Protein AF-A0A2W7AQV6-F1 (afdb_monomer_lite)

Foldseek 3Di:
DPPPQAEPALEEQALPEPALAERALHEDHNYACANYHQHNYHHHNYHCHNYNNDDPCPCVVVVVVVVVVVVVVVVVVVVVVVVVCCVPPNVVPPPPVVVPDD

Structure (mmCIF, N/CA/C/O backbone):
data_AF-A0A2W7AQV6-F1
#
_entry.id   AF-A0A2W7AQV6-F1
#
loop_
_atom_site.group_PDB
_atom_site.id
_atom_site.type_symbol
_atom_site.label_atom_id
_atom_site.label_alt_id
_atom_site.label_comp_id
_atom_site.label_asym_id
_atom_site.label_entity_id
_atom_site.label_seq_id
_atom_site.pdbx_PDB_ins_code
_atom_site.Cartn_x
_atom_site.Cartn_y
_atom_site.Cartn_z
_atom_site.occupancy
_atom_site.B_iso_or_equiv
_atom_site.auth_seq_id
_atom_site.auth_comp_id
_atom_site.auth_asym_id
_atom_site.auth_atom_id
_atom_site.pdbx_PDB_model_num
ATOM 1 N N . MET A 1 1 ? -22.236 -1.520 25.333 1.00 37.44 1 MET A N 1
ATOM 2 C CA . MET A 1 1 ? -22.314 -0.709 24.101 1.00 37.44 1 MET A CA 1
ATOM 3 C C . MET A 1 1 ? -21.313 -1.292 23.120 1.00 37.44 1 MET A C 1
ATOM 5 O O . MET A 1 1 ? -20.120 -1.104 23.310 1.00 37.44 1 MET A O 1
ATOM 9 N N . THR A 1 2 ? -21.754 -2.097 22.156 1.00 44.25 2 THR A N 1
ATOM 10 C CA . THR A 1 2 ? -20.876 -2.565 21.077 1.00 44.25 2 THR A CA 1
ATOM 11 C C . THR A 1 2 ? -20.610 -1.370 20.174 1.00 44.25 2 THR A C 1
ATOM 13 O O . THR A 1 2 ? -21.468 -1.006 19.376 1.00 44.25 2 THR A O 1
ATOM 16 N N . SER A 1 3 ? -19.469 -0.701 20.367 1.00 53.91 3 SER A N 1
ATOM 17 C CA . SER A 1 3 ? -18.957 0.247 19.379 1.00 53.91 3 SER A CA 1
ATOM 18 C C . SER A 1 3 ? -18.822 -0.531 18.077 1.00 53.91 3 SER A C 1
ATOM 20 O O . SER A 1 3 ? -18.023 -1.464 17.996 1.00 53.91 3 SER A O 1
ATOM 22 N N . THR A 1 4 ? -19.703 -0.264 17.118 1.00 69.12 4 THR A N 1
ATOM 23 C CA . THR A 1 4 ? -19.737 -0.995 15.857 1.00 69.12 4 THR A CA 1
ATOM 24 C C . THR A 1 4 ? -18.427 -0.719 15.132 1.00 69.12 4 THR A C 1
ATOM 26 O O . THR A 1 4 ? -18.205 0.386 14.636 1.00 69.12 4 THR A O 1
ATOM 29 N N . ALA A 1 5 ? -17.534 -1.707 15.121 1.00 77.50 5 ALA A N 1
ATOM 30 C CA . ALA A 1 5 ? -16.295 -1.665 14.364 1.00 77.50 5 ALA A CA 1
ATOM 31 C C . ALA A 1 5 ? -16.581 -1.258 12.908 1.00 77.50 5 ALA A C 1
ATOM 33 O O . ALA A 1 5 ? -17.490 -1.796 12.269 1.00 77.50 5 ALA A O 1
ATOM 34 N N . LYS A 1 6 ? -15.830 -0.284 12.382 1.00 89.31 6 LYS A N 1
ATOM 35 C CA . LYS A 1 6 ? -16.010 0.194 11.003 1.00 89.31 6 LYS A CA 1
ATOM 36 C C . LYS A 1 6 ? -15.561 -0.886 10.022 1.00 89.31 6 LYS A C 1
ATOM 38 O O . LYS A 1 6 ? -14.402 -1.283 10.047 1.00 89.31 6 LYS A O 1
ATOM 43 N N . ASN A 1 7 ? -16.454 -1.318 9.139 1.00 92.88 7 ASN A N 1
ATOM 44 C CA . ASN A 1 7 ? -16.137 -2.296 8.105 1.00 92.88 7 ASN A CA 1
ATOM 45 C C . ASN A 1 7 ? -15.768 -1.594 6.789 1.00 92.88 7 ASN A C 1
ATOM 47 O O . ASN A 1 7 ? -16.591 -0.902 6.186 1.00 92.88 7 ASN A O 1
ATOM 51 N N . PHE A 1 8 ? -14.529 -1.790 6.353 1.00 92.56 8 PHE A N 1
ATOM 52 C CA . PHE A 1 8 ? -13.994 -1.340 5.076 1.00 92.56 8 PHE A CA 1
ATOM 53 C C . PHE A 1 8 ? -13.565 -2.493 4.164 1.00 92.56 8 PHE A C 1
ATOM 55 O O . PHE A 1 8 ? -12.973 -2.226 3.121 1.00 92.56 8 PHE A O 1
ATOM 62 N N . ALA A 1 9 ? -13.856 -3.745 4.519 1.00 93.62 9 ALA A N 1
ATOM 63 C CA . ALA A 1 9 ? -13.329 -4.914 3.833 1.00 93.62 9 ALA A CA 1
ATOM 64 C C . ALA A 1 9 ? -13.634 -4.905 2.322 1.00 93.62 9 ALA A C 1
ATOM 66 O O . ALA A 1 9 ? -14.728 -4.529 1.891 1.00 93.62 9 ALA A O 1
ATOM 67 N N . GLY A 1 10 ? -12.649 -5.286 1.506 1.00 92.38 10 GLY A N 1
ATOM 68 C CA . GLY A 1 10 ? -12.760 -5.359 0.044 1.00 92.38 10 GLY A CA 1
ATOM 69 C C . GLY A 1 10 ? -12.806 -4.012 -0.693 1.00 92.38 10 GLY A C 1
ATOM 70 O O . GLY A 1 10 ? -12.939 -3.985 -1.917 1.00 92.38 10 GLY A O 1
ATOM 71 N N . GLN A 1 11 ? -12.729 -2.876 0.008 1.00 93.69 11 GLN A N 1
ATOM 72 C CA . GLN A 1 11 ? -12.821 -1.554 -0.617 1.00 93.69 11 GLN A CA 1
ATOM 73 C C . GLN A 1 11 ? -11.493 -1.078 -1.220 1.00 93.69 11 GLN A C 1
ATOM 75 O O . GLN A 1 11 ? -10.405 -1.299 -0.685 1.00 93.69 11 GLN A O 1
ATOM 80 N N . ASN A 1 12 ? -11.595 -0.312 -2.310 1.00 93.38 12 ASN A N 1
ATOM 81 C CA . ASN A 1 12 ? -10.484 0.475 -2.834 1.00 93.38 12 ASN A CA 1
ATOM 82 C C . ASN A 1 12 ? -10.410 1.818 -2.092 1.00 93.38 12 ASN A C 1
ATOM 84 O O . ASN A 1 12 ? -11.238 2.704 -2.299 1.00 93.38 12 ASN A O 1
ATOM 88 N N . LEU A 1 13 ? -9.417 1.958 -1.220 1.00 93.50 13 LEU A N 1
ATOM 89 C CA . LEU A 1 13 ? -9.196 3.121 -0.359 1.00 93.50 13 LEU A CA 1
ATOM 90 C C . LEU A 1 13 ? -7.899 3.856 -0.723 1.00 93.50 13 LEU A C 1
ATOM 92 O O . LEU A 1 13 ? -7.321 4.569 0.104 1.00 93.50 13 LEU A O 1
ATOM 96 N N . ARG A 1 14 ? -7.433 3.692 -1.964 1.00 92.06 14 ARG A N 1
ATOM 97 C CA . ARG A 1 14 ? -6.229 4.350 -2.471 1.00 92.06 14 ARG A CA 1
ATOM 98 C C . ARG A 1 14 ? -6.288 5.856 -2.253 1.00 92.06 14 ARG A C 1
ATOM 100 O O . ARG A 1 14 ? -7.286 6.499 -2.566 1.00 92.06 14 ARG A O 1
ATOM 107 N N . GLY A 1 15 ? -5.207 6.425 -1.728 1.00 91.06 15 GLY A N 1
ATOM 108 C CA . GLY A 1 15 ? -5.103 7.870 -1.496 1.00 91.06 15 GLY A CA 1
ATOM 109 C C . GLY A 1 15 ? -6.025 8.427 -0.403 1.00 91.06 15 GLY A C 1
ATOM 110 O O . GLY A 1 15 ? -6.025 9.635 -0.171 1.00 91.06 15 GLY A O 1
ATOM 111 N N . ARG A 1 16 ? -6.839 7.596 0.264 1.00 94.25 16 ARG A N 1
ATOM 112 C CA . ARG A 1 16 ? -7.847 8.081 1.211 1.00 94.25 16 ARG A CA 1
ATOM 113 C C . ARG A 1 16 ? -7.197 8.584 2.494 1.00 94.25 16 ARG A C 1
ATOM 115 O O . ARG A 1 16 ? -6.301 7.949 3.043 1.00 94.25 16 ARG A O 1
ATOM 122 N N . SER A 1 17 ? -7.680 9.715 3.002 1.00 94.81 17 SER A N 1
ATOM 123 C CA . SER A 1 17 ? -7.231 10.251 4.286 1.00 94.81 17 SER A CA 1
ATOM 124 C C . SER A 1 17 ? -8.081 9.725 5.439 1.00 94.81 17 SER A C 1
ATOM 126 O O . SER A 1 17 ? -9.291 9.942 5.492 1.00 94.81 17 SER A O 1
ATOM 128 N N . PHE A 1 18 ? -7.411 9.080 6.384 1.00 94.12 18 PHE A N 1
ATOM 129 C CA . PHE A 1 18 ? -7.907 8.658 7.690 1.00 94.12 18 PHE A CA 1
ATOM 130 C C . PHE A 1 18 ? -7.239 9.437 8.831 1.00 94.12 18 PHE A C 1
ATOM 132 O O . PHE A 1 18 ? -7.255 9.005 9.982 1.00 94.12 18 PHE A O 1
ATOM 139 N N . LYS A 1 19 ? -6.641 10.593 8.517 1.00 96.31 19 LYS A N 1
ATOM 140 C CA . LYS A 1 19 ? -5.869 11.389 9.470 1.00 96.31 19 LYS A CA 1
ATOM 141 C C . LYS A 1 19 ? -6.692 11.718 10.723 1.00 96.31 19 LYS A C 1
ATOM 143 O O . LYS A 1 19 ? -7.786 12.265 10.607 1.00 96.31 19 LYS A O 1
ATOM 148 N N . GLY A 1 20 ? -6.150 11.423 11.904 1.00 95.38 20 GLY A N 1
ATOM 149 C CA . GLY A 1 20 ? -6.773 11.759 13.190 1.00 95.38 20 GLY A CA 1
ATOM 150 C C . GLY A 1 20 ? -7.993 10.917 13.582 1.00 95.38 20 GLY A C 1
ATOM 151 O O . GLY A 1 20 ? -8.634 11.235 14.578 1.00 95.38 20 GLY A O 1
ATOM 152 N N . GLN A 1 21 ? -8.371 9.896 12.804 1.00 94.31 21 GLN A N 1
ATOM 153 C CA . GLN A 1 21 ? -9.592 9.133 13.071 1.00 94.31 21 GLN A CA 1
ATOM 154 C C . GLN A 1 21 ? -9.374 8.021 14.095 1.00 94.31 21 GLN A C 1
ATOM 156 O O . GLN A 1 21 ? -8.375 7.305 14.035 1.00 94.31 21 GLN A O 1
ATOM 161 N N . ASP A 1 22 ? -10.373 7.805 14.954 1.00 93.56 22 ASP A N 1
ATOM 162 C CA . ASP A 1 22 ? -10.504 6.546 15.680 1.00 93.56 22 ASP A CA 1
ATOM 163 C C . ASP A 1 22 ? -11.086 5.469 14.749 1.00 93.56 22 ASP A C 1
ATOM 165 O O . ASP A 1 22 ? -12.205 5.566 14.217 1.00 93.56 22 ASP A O 1
ATOM 169 N N . LEU A 1 23 ? -10.246 4.476 14.492 1.00 93.50 23 LEU A N 1
ATOM 170 C CA . LEU A 1 23 ? -10.462 3.305 13.657 1.00 93.50 23 LEU A CA 1
ATOM 171 C C . LEU A 1 23 ? -10.184 2.032 14.475 1.00 93.50 23 LEU A C 1
ATOM 173 O O . LEU A 1 23 ? -9.840 0.989 13.917 1.00 93.50 23 LEU A O 1
ATOM 177 N N . SER A 1 24 ? -10.325 2.114 15.800 1.00 94.25 24 SER A N 1
ATOM 178 C CA . SER A 1 24 ? -10.174 0.962 16.680 1.00 94.25 24 SER A CA 1
ATOM 179 C C . SER A 1 24 ? -11.178 -0.131 16.304 1.00 94.25 24 SER A C 1
ATOM 181 O O . SER A 1 24 ? -12.368 0.128 16.119 1.00 94.25 24 SER A O 1
ATOM 183 N N . GLY A 1 25 ? -10.684 -1.356 16.138 1.00 93.81 25 GLY A N 1
ATOM 184 C CA . GLY A 1 25 ? -11.464 -2.509 15.694 1.00 93.81 25 GLY A CA 1
ATOM 185 C C . GLY A 1 25 ? -11.866 -2.500 14.216 1.00 93.81 25 GLY A C 1
ATOM 186 O O . GLY A 1 25 ? -12.582 -3.403 13.803 1.00 93.81 25 GLY A O 1
ATOM 187 N N . ALA A 1 26 ? -11.460 -1.509 13.413 1.00 94.94 26 ALA A N 1
ATOM 188 C CA . ALA A 1 26 ? -11.898 -1.411 12.022 1.00 94.94 26 ALA A CA 1
ATOM 189 C C . ALA A 1 26 ? -11.380 -2.570 11.153 1.00 94.94 26 ALA A C 1
ATOM 191 O O . ALA A 1 26 ? -10.240 -3.006 11.297 1.00 94.94 26 ALA A O 1
ATOM 192 N N . ASP A 1 27 ? -12.201 -3.036 10.217 1.00 95.19 27 ASP A N 1
ATOM 193 C CA . ASP A 1 27 ? -11.849 -4.104 9.286 1.00 95.19 27 ASP A CA 1
ATOM 194 C C . ASP A 1 27 ? -11.422 -3.532 7.931 1.00 95.19 27 ASP A C 1
ATOM 196 O O . ASP A 1 27 ? -12.247 -3.040 7.170 1.00 95.19 27 ASP A O 1
ATOM 200 N N . PHE A 1 28 ? -10.129 -3.596 7.632 1.00 95.00 28 PHE A N 1
ATOM 201 C CA . PHE A 1 28 ? -9.510 -3.250 6.352 1.00 95.00 28 PHE A CA 1
ATOM 202 C C . PHE A 1 28 ? -9.071 -4.499 5.573 1.00 95.00 28 PHE A C 1
ATOM 204 O O . PHE A 1 28 ? -8.169 -4.418 4.733 1.00 95.00 28 PHE A O 1
ATOM 211 N N . SER A 1 29 ? -9.657 -5.667 5.839 1.00 95.44 29 SER A N 1
ATOM 212 C CA . SER A 1 29 ? -9.279 -6.886 5.124 1.00 95.44 29 SER A CA 1
ATOM 213 C C . SER A 1 29 ? -9.556 -6.807 3.620 1.00 95.44 29 SER A C 1
ATOM 215 O O . SER A 1 29 ? -10.526 -6.195 3.183 1.00 95.44 29 SER A O 1
ATOM 217 N N . ASP A 1 30 ? -8.668 -7.381 2.804 1.00 95.06 30 ASP A N 1
ATOM 218 C CA . ASP A 1 30 ? -8.782 -7.386 1.334 1.00 95.06 30 ASP A CA 1
ATOM 219 C C . ASP A 1 30 ? -8.935 -5.975 0.698 1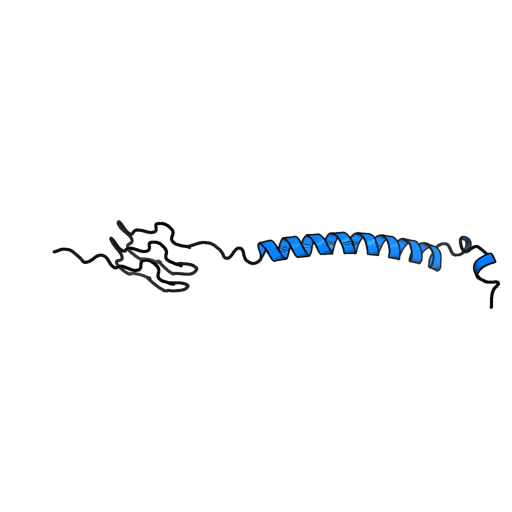.00 95.06 30 ASP A C 1
ATOM 221 O O . ASP A 1 30 ? -9.479 -5.826 -0.396 1.00 95.06 30 ASP A O 1
ATOM 22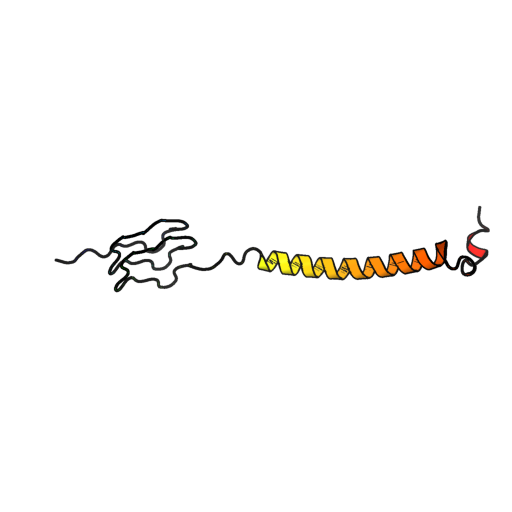5 N N . THR A 1 31 ? -8.469 -4.913 1.372 1.00 94.56 31 THR A N 1
ATOM 226 C CA . THR A 1 31 ? -8.556 -3.527 0.868 1.00 94.56 31 THR A CA 1
ATOM 227 C C . THR A 1 31 ? -7.331 -3.088 0.080 1.00 94.56 31 THR A C 1
ATOM 229 O O . THR A 1 31 ? -6.229 -3.576 0.296 1.00 94.56 31 THR A O 1
ATOM 232 N N . ASP A 1 32 ? -7.493 -2.092 -0.791 1.00 92.88 32 ASP A N 1
ATOM 233 C CA . ASP A 1 32 ? -6.370 -1.398 -1.428 1.00 92.88 32 ASP A CA 1
ATOM 234 C C . ASP A 1 32 ? -6.088 -0.075 -0.713 1.00 92.88 32 ASP A C 1
ATOM 236 O O . ASP A 1 32 ? -6.821 0.900 -0.879 1.00 92.88 32 ASP A O 1
ATOM 240 N N . LEU A 1 33 ? -5.031 -0.043 0.095 1.00 93.19 33 LEU A N 1
ATOM 241 C CA . LEU A 1 33 ? -4.637 1.089 0.938 1.00 93.19 33 LEU A CA 1
ATOM 242 C C . LEU A 1 33 ? -3.473 1.892 0.343 1.00 93.19 33 LEU A C 1
ATOM 244 O O . LEU A 1 33 ? -2.865 2.713 1.034 1.00 93.19 33 LEU A O 1
ATOM 248 N N . ARG A 1 34 ? -3.110 1.678 -0.927 1.00 91.44 34 ARG A N 1
ATOM 249 C CA . ARG A 1 34 ? -1.940 2.348 -1.513 1.00 91.44 34 ARG A CA 1
ATOM 250 C C . ARG A 1 34 ? -2.116 3.863 -1.519 1.00 91.44 34 ARG A C 1
ATOM 252 O O . ARG A 1 34 ? -3.035 4.403 -2.131 1.00 91.44 34 ARG A O 1
ATOM 259 N N . GLY A 1 35 ? -1.205 4.555 -0.841 1.00 90.12 35 GLY A N 1
ATOM 260 C CA . GLY A 1 35 ? -1.253 6.008 -0.673 1.00 90.12 35 GLY A CA 1
ATOM 261 C C . GLY A 1 35 ? -2.286 6.504 0.346 1.00 90.12 35 GLY A C 1
ATOM 262 O O . GLY A 1 35 ? -2.481 7.711 0.441 1.00 90.12 35 GLY A O 1
ATOM 263 N N . ALA A 1 36 ? -2.956 5.623 1.095 1.00 93.88 36 ALA A N 1
ATOM 264 C CA . ALA A 1 36 ? -3.838 6.041 2.180 1.00 93.88 36 ALA A CA 1
ATOM 265 C C . ALA A 1 36 ? -3.039 6.714 3.312 1.00 93.88 36 ALA A C 1
ATOM 267 O O . ALA A 1 36 ? -1.919 6.313 3.633 1.00 93.88 36 ALA A O 1
ATOM 268 N N . ASN A 1 37 ? -3.616 7.749 3.924 1.00 93.31 37 ASN A N 1
ATOM 269 C CA . ASN A 1 37 ? -2.983 8.528 4.984 1.00 93.31 37 ASN A CA 1
ATOM 270 C C . ASN A 1 37 ? -3.593 8.186 6.349 1.00 93.31 37 ASN A C 1
ATOM 272 O O . ASN A 1 37 ? -4.738 8.538 6.614 1.00 93.31 37 ASN A O 1
ATOM 276 N N . PHE A 1 38 ? -2.801 7.579 7.233 1.00 93.94 38 PHE A N 1
ATOM 277 C CA . PHE A 1 38 ? -3.188 7.233 8.607 1.00 93.94 38 PHE A CA 1
ATOM 278 C C . PHE A 1 38 ? -2.498 8.102 9.679 1.00 93.94 38 PHE A C 1
ATOM 280 O O . PHE A 1 38 ? -2.414 7.705 10.839 1.00 93.94 38 PHE A O 1
ATOM 287 N N . THR A 1 39 ? -1.975 9.286 9.335 1.00 96.31 39 THR A N 1
ATOM 288 C CA . THR A 1 39 ? -1.307 10.177 10.301 1.00 96.31 39 THR A CA 1
ATOM 289 C C . THR A 1 39 ? -2.225 10.480 11.492 1.00 96.31 39 THR A C 1
ATOM 291 O O . THR A 1 39 ? -3.355 10.922 11.310 1.00 96.31 39 THR A O 1
ATOM 294 N N . ASN A 1 40 ? -1.748 10.283 12.721 1.00 96.19 40 ASN A N 1
ATOM 295 C CA . ASN A 1 40 ? -2.516 10.480 13.962 1.00 96.19 40 ASN A CA 1
ATOM 296 C C . ASN A 1 40 ? -3.808 9.638 14.079 1.00 96.19 40 ASN A C 1
ATOM 298 O O . ASN A 1 40 ? -4.672 9.985 14.877 1.00 96.19 40 ASN A O 1
ATOM 302 N N . ALA A 1 41 ? -3.987 8.578 13.286 1.00 95.69 41 ALA A N 1
ATOM 303 C CA . ALA A 1 41 ? -5.143 7.692 13.410 1.00 95.69 41 ALA A CA 1
ATOM 304 C C . ALA A 1 41 ? -4.931 6.640 14.515 1.00 95.69 41 ALA A C 1
ATOM 306 O O . ALA A 1 41 ? -3.830 6.104 14.658 1.00 95.69 41 ALA A O 1
ATOM 307 N N . THR A 1 42 ? -5.989 6.295 15.253 1.00 94.56 42 THR A N 1
ATOM 308 C CA . THR A 1 42 ? -5.976 5.205 16.242 1.00 94.56 42 THR A CA 1
ATOM 309 C C . THR A 1 42 ? -6.441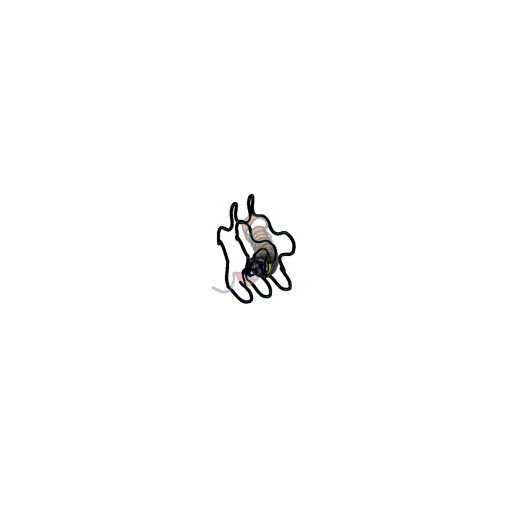 3.914 15.575 1.00 94.56 42 THR A C 1
ATOM 311 O O . THR A 1 42 ? -7.575 3.829 15.122 1.00 94.56 42 THR A O 1
ATOM 314 N N . LEU A 1 43 ? -5.567 2.906 15.510 1.00 93.06 43 LEU A N 1
ATOM 315 C CA . LEU A 1 43 ? -5.788 1.633 14.801 1.00 93.06 43 LEU A CA 1
ATOM 316 C C . LEU A 1 43 ? -5.815 0.416 15.746 1.00 93.06 43 LEU A C 1
ATOM 318 O O . LEU A 1 43 ? -5.462 -0.696 15.355 1.00 93.06 43 LEU A O 1
ATOM 322 N N . ILE A 1 44 ? -6.183 0.616 17.014 1.00 94.69 44 ILE A N 1
ATOM 323 C CA . ILE A 1 44 ? -6.122 -0.437 18.038 1.00 94.69 44 ILE A CA 1
ATOM 324 C C . ILE A 1 44 ? -7.073 -1.577 17.659 1.00 94.69 44 ILE A C 1
ATOM 326 O O . ILE A 1 44 ? -8.279 -1.381 17.566 1.00 94.69 44 ILE A O 1
ATOM 330 N N . GLY A 1 45 ? -6.535 -2.776 17.434 1.00 93.12 45 GLY A N 1
ATOM 331 C CA . GLY A 1 45 ? -7.331 -3.946 17.051 1.00 93.12 45 GLY A CA 1
ATOM 332 C C . GLY A 1 45 ? -7.913 -3.893 15.633 1.00 93.12 45 GLY A C 1
ATOM 333 O O . GLY A 1 45 ? -8.816 -4.668 15.334 1.00 93.12 45 GLY A O 1
ATOM 334 N N . ALA A 1 46 ? -7.437 -2.993 14.767 1.00 93.88 46 ALA A N 1
ATOM 335 C CA . ALA A 1 46 ? -7.848 -2.972 13.368 1.00 93.88 46 ALA A CA 1
ATOM 336 C C . ALA A 1 46 ? -7.288 -4.185 12.596 1.00 93.88 46 ALA A C 1
ATOM 338 O O . ALA A 1 46 ? -6.136 -4.585 12.783 1.00 93.88 46 ALA A O 1
ATOM 339 N N . ASN A 1 47 ? -8.097 -4.761 11.707 1.00 94.25 47 ASN A N 1
ATOM 340 C CA . ASN A 1 47 ? -7.722 -5.885 10.855 1.00 94.25 47 ASN A CA 1
ATOM 341 C C . ASN A 1 47 ? -7.200 -5.379 9.505 1.00 94.25 47 ASN A C 1
ATOM 343 O O . ASN A 1 47 ? -7.925 -4.716 8.780 1.00 94.25 47 ASN A O 1
ATOM 347 N N . PHE A 1 48 ? -5.971 -5.737 9.135 1.00 93.19 48 PHE A N 1
ATOM 348 C CA . PHE A 1 48 ? -5.356 -5.394 7.841 1.00 93.19 48 PHE A CA 1
ATOM 349 C C . PHE A 1 48 ? -5.028 -6.633 6.995 1.00 93.19 48 PHE A C 1
ATOM 351 O O . PHE A 1 48 ? -4.183 -6.591 6.099 1.00 93.19 48 PHE A O 1
ATOM 358 N N . SER A 1 49 ? -5.658 -7.770 7.293 1.00 94.44 49 SER A N 1
ATOM 359 C CA . SER A 1 49 ? -5.387 -9.037 6.609 1.00 94.44 49 SER A CA 1
ATOM 360 C C . SER A 1 49 ? -5.597 -8.907 5.101 1.00 94.44 49 SER A C 1
ATOM 362 O O . SER A 1 49 ? -6.672 -8.525 4.656 1.00 94.44 49 SER A O 1
ATOM 364 N N . LYS A 1 50 ? -4.577 -9.249 4.306 1.00 91.38 50 LYS A N 1
ATOM 365 C CA . LYS A 1 50 ? -4.596 -9.146 2.832 1.00 91.38 50 LYS A CA 1
ATOM 366 C C . LYS A 1 50 ? -4.800 -7.725 2.278 1.00 91.38 50 LYS A C 1
ATOM 368 O O . LYS A 1 50 ? -5.103 -7.578 1.098 1.00 91.38 50 LYS A O 1
ATOM 373 N N . ALA A 1 51 ? -4.610 -6.680 3.084 1.00 91.69 51 ALA A N 1
ATOM 374 C CA . ALA A 1 51 ? -4.644 -5.315 2.576 1.00 91.69 51 ALA A CA 1
ATOM 375 C C . ALA A 1 51 ? -3.427 -5.031 1.669 1.00 91.69 51 ALA A C 1
ATOM 377 O O . ALA A 1 51 ? -2.276 -5.252 2.054 1.00 91.69 51 ALA A O 1
ATOM 378 N N . ASP A 1 52 ? -3.670 -4.508 0.468 1.00 88.94 52 ASP A N 1
ATOM 379 C CA . ASP A 1 52 ? -2.647 -4.067 -0.476 1.00 88.94 52 ASP A CA 1
ATOM 380 C C . ASP A 1 52 ? -2.137 -2.678 -0.061 1.00 88.94 52 ASP A C 1
ATOM 382 O O . ASP A 1 52 ? -2.740 -1.643 -0.344 1.00 88.94 52 ASP A O 1
ATOM 386 N N . THR A 1 53 ? -1.017 -2.657 0.660 1.00 83.31 53 THR A N 1
ATOM 387 C CA . THR A 1 53 ? -0.280 -1.442 1.060 1.00 83.31 53 THR A CA 1
ATOM 388 C C . THR A 1 53 ? 0.956 -1.200 0.180 1.00 83.31 53 THR A C 1
ATOM 390 O O . THR A 1 53 ? 1.719 -0.260 0.409 1.00 83.31 53 THR A O 1
ATOM 393 N N . GLY A 1 54 ? 1.177 -2.045 -0.836 1.00 75.12 54 GLY A N 1
ATOM 394 C CA . GLY A 1 54 ? 2.450 -2.172 -1.537 1.00 75.12 54 GLY A CA 1
ATOM 395 C C . GLY A 1 54 ? 2.763 -1.052 -2.533 1.00 75.12 54 GLY A C 1
ATOM 396 O O . GLY A 1 54 ? 1.912 -0.578 -3.288 1.00 75.12 54 GLY A O 1
ATOM 397 N N . VAL A 1 55 ? 4.042 -0.676 -2.602 1.00 62.50 55 VAL A N 1
ATOM 398 C CA . VAL A 1 55 ? 4.585 0.219 -3.635 1.00 62.50 55 VAL A CA 1
ATOM 399 C C . VAL A 1 55 ? 4.309 -0.387 -5.017 1.00 62.50 55 VAL A C 1
ATOM 401 O O . VAL A 1 55 ? 4.565 -1.571 -5.243 1.00 62.50 55 VAL A O 1
ATOM 404 N N . GLN A 1 56 ? 3.773 0.402 -5.954 1.00 62.56 56 GLN A N 1
ATOM 405 C CA . GLN A 1 56 ? 3.423 -0.088 -7.289 1.00 62.56 56 GLN A CA 1
ATOM 406 C C . GLN A 1 56 ? 4.680 -0.586 -8.022 1.00 62.56 56 GLN A C 1
ATOM 408 O O . GLN A 1 56 ? 5.429 0.202 -8.592 1.00 62.56 56 GLN A O 1
ATOM 413 N N . LYS A 1 57 ? 4.887 -1.908 -8.078 1.00 67.31 57 LYS A N 1
ATOM 414 C CA . LYS A 1 57 ? 6.008 -2.562 -8.781 1.00 67.31 57 LYS A CA 1
ATOM 415 C C . LYS A 1 57 ? 5.929 -2.469 -10.319 1.00 67.31 57 LYS A C 1
ATOM 417 O O . LYS A 1 57 ? 6.563 -3.248 -11.024 1.00 67.31 57 LYS A O 1
ATOM 422 N N . ARG A 1 58 ? 5.159 -1.520 -10.864 1.00 64.69 58 ARG A N 1
ATOM 423 C CA . ARG A 1 58 ? 4.866 -1.406 -12.305 1.00 64.69 58 ARG A CA 1
ATOM 424 C C . ARG A 1 58 ? 6.106 -1.125 -13.153 1.00 64.69 58 ARG A C 1
ATOM 426 O O . ARG A 1 58 ? 6.148 -1.535 -14.304 1.00 64.69 58 ARG A O 1
ATOM 433 N N . TRP A 1 59 ? 7.115 -0.466 -12.590 1.00 64.81 59 TRP A N 1
ATOM 434 C CA . TRP A 1 59 ? 8.318 -0.076 -13.329 1.00 64.81 59 TRP A CA 1
ATOM 435 C C . TRP A 1 59 ? 9.451 -1.114 -13.296 1.00 64.81 59 TRP A C 1
ATOM 437 O O . TRP A 1 59 ? 10.400 -0.994 -14.064 1.00 64.81 59 TRP A O 1
ATOM 447 N N . PHE A 1 60 ? 9.347 -2.171 -12.479 1.00 65.69 60 PHE A N 1
ATOM 448 C CA . PHE A 1 60 ? 10.369 -3.229 -12.456 1.00 65.69 60 PHE A CA 1
ATOM 449 C C . PHE A 1 60 ? 10.407 -4.019 -13.770 1.00 65.69 60 PHE A C 1
ATOM 451 O O . PHE A 1 60 ? 11.483 -4.355 -14.256 1.00 65.69 60 PHE A O 1
ATOM 458 N N . ALA A 1 61 ? 9.247 -4.248 -14.393 1.00 68.81 61 ALA A N 1
ATOM 459 C CA . ALA A 1 61 ? 9.185 -4.862 -15.718 1.00 68.81 61 ALA A CA 1
ATOM 460 C C . ALA A 1 61 ? 9.795 -3.951 -16.797 1.00 68.81 61 ALA A C 1
ATOM 462 O O . ALA A 1 61 ? 10.492 -4.424 -17.688 1.00 68.81 61 ALA A O 1
ATOM 463 N N . PHE A 1 62 ? 9.595 -2.635 -16.680 1.00 76.31 62 PHE A N 1
ATOM 464 C CA . PHE A 1 62 ? 10.172 -1.661 -17.604 1.00 76.31 62 PHE A CA 1
ATOM 465 C C . PHE A 1 62 ? 11.704 -1.611 -17.502 1.00 76.31 62 PHE A C 1
ATOM 467 O O . PHE A 1 62 ? 12.382 -1.547 -18.524 1.00 76.31 62 PHE A O 1
ATOM 474 N N . GLN A 1 63 ? 12.261 -1.745 -16.292 1.00 78.12 63 GLN A N 1
ATOM 475 C CA . GLN A 1 63 ? 13.709 -1.875 -16.109 1.00 78.12 63 GLN A CA 1
ATOM 476 C C . GLN A 1 63 ? 14.298 -3.113 -16.795 1.00 78.12 63 GLN A C 1
ATOM 478 O O . GLN A 1 63 ? 15.340 -2.992 -17.430 1.00 78.12 63 GLN A O 1
ATOM 483 N N . LEU A 1 64 ? 13.642 -4.276 -16.709 1.00 77.00 64 LEU A N 1
ATOM 484 C CA . LEU A 1 64 ? 14.129 -5.495 -17.371 1.00 77.00 64 LEU A CA 1
ATOM 485 C C . LEU A 1 64 ? 14.183 -5.336 -18.894 1.00 77.00 64 LEU A C 1
ATOM 487 O O . LEU A 1 64 ? 15.148 -5.753 -19.531 1.00 77.00 64 LEU A O 1
ATOM 491 N N . VAL A 1 65 ? 13.171 -4.682 -19.465 1.00 83.25 65 VAL A N 1
ATOM 492 C CA . VAL A 1 65 ? 13.111 -4.393 -20.901 1.00 83.25 65 VAL A CA 1
ATOM 493 C C . VAL A 1 65 ? 14.217 -3.411 -21.302 1.00 83.25 65 VAL A C 1
ATOM 495 O O . VAL A 1 65 ? 14.915 -3.654 -22.281 1.00 83.25 65 VAL A O 1
ATOM 498 N N . ILE A 1 66 ? 14.458 -2.355 -20.518 1.00 81.94 66 ILE A N 1
ATOM 499 C CA . ILE A 1 66 ? 15.570 -1.420 -20.763 1.00 81.94 66 ILE A CA 1
ATOM 500 C C . ILE A 1 66 ? 16.924 -2.139 -20.752 1.00 81.94 66 ILE A C 1
ATOM 502 O O . ILE A 1 66 ? 17.739 -1.897 -21.638 1.00 81.94 66 ILE A O 1
ATOM 506 N N . SER A 1 67 ? 17.175 -3.021 -19.780 1.00 79.12 67 SER A N 1
ATOM 507 C CA . SER A 1 67 ? 18.436 -3.771 -19.698 1.00 79.12 67 SER A CA 1
ATOM 508 C C . SER A 1 67 ? 18.657 -4.675 -20.910 1.00 79.12 67 SER A C 1
ATOM 510 O O . SER A 1 67 ? 19.786 -4.786 -21.386 1.00 79.12 67 SER A O 1
ATOM 512 N N . PHE A 1 68 ? 17.586 -5.273 -21.435 1.00 83.88 68 PHE A N 1
ATOM 513 C CA . PHE A 1 68 ? 17.640 -6.067 -22.657 1.00 83.88 68 PHE A CA 1
ATOM 514 C C . PHE A 1 68 ? 18.089 -5.212 -23.853 1.00 83.88 68 PHE A C 1
ATOM 516 O O . PHE A 1 68 ? 19.069 -5.546 -24.519 1.00 83.88 68 PHE A O 1
ATOM 523 N N . PHE A 1 69 ? 17.471 -4.047 -24.056 1.00 79.75 69 PHE A N 1
ATOM 524 C CA . PHE A 1 69 ? 17.822 -3.143 -25.157 1.00 79.75 69 PHE A CA 1
ATOM 525 C C . PHE A 1 69 ? 19.201 -2.483 -25.006 1.00 79.75 69 PHE A C 1
ATOM 527 O O . PHE A 1 69 ? 19.895 -2.283 -26.002 1.00 79.75 69 PHE A O 1
ATOM 534 N N . LEU A 1 70 ? 19.644 -2.185 -23.779 1.00 76.12 70 LEU A N 1
ATOM 535 C CA . LEU A 1 70 ? 20.991 -1.652 -23.543 1.00 76.12 70 LEU A CA 1
ATOM 536 C C . LEU A 1 70 ? 22.085 -2.643 -23.976 1.00 76.12 70 LEU A C 1
ATOM 538 O O . LEU A 1 70 ? 23.151 -2.221 -24.423 1.00 76.12 70 LEU A O 1
ATOM 542 N N . SER A 1 71 ? 21.822 -3.948 -23.851 1.00 79.12 71 SER A N 1
ATOM 543 C CA . SER A 1 71 ? 22.777 -4.995 -24.226 1.00 79.12 71 SER A CA 1
ATOM 544 C C . SER A 1 71 ? 22.958 -5.132 -25.743 1.00 79.12 71 SER A C 1
ATOM 546 O O . SER A 1 71 ? 24.087 -5.283 -26.208 1.00 79.12 71 SER A O 1
ATOM 548 N N . GLU A 1 72 ? 21.887 -4.987 -26.531 1.00 77.69 72 GLU A N 1
ATOM 549 C CA . GLU A 1 72 ? 21.972 -5.017 -27.999 1.00 77.69 72 GLU A CA 1
ATOM 550 C C . GLU A 1 72 ? 22.678 -3.781 -28.568 1.00 77.69 72 GLU A C 1
ATOM 552 O O . GLU A 1 72 ? 23.463 -3.881 -29.515 1.00 77.69 72 GLU A O 1
ATOM 557 N N . LEU A 1 73 ? 22.453 -2.609 -27.968 1.00 75.56 73 LEU A N 1
ATOM 558 C CA . LEU A 1 73 ? 23.020 -1.353 -28.461 1.00 75.56 73 LEU A CA 1
ATOM 559 C C . LEU A 1 73 ? 24.557 -1.326 -28.369 1.00 75.56 73 LEU A C 1
ATOM 561 O O . LEU A 1 73 ? 25.226 -0.757 -29.233 1.00 75.56 73 LEU A O 1
ATOM 565 N N . ALA A 1 74 ? 25.127 -1.982 -27.353 1.00 75.56 74 ALA A N 1
ATOM 566 C CA . ALA A 1 74 ? 26.573 -2.081 -27.167 1.00 75.56 74 ALA A CA 1
ATOM 567 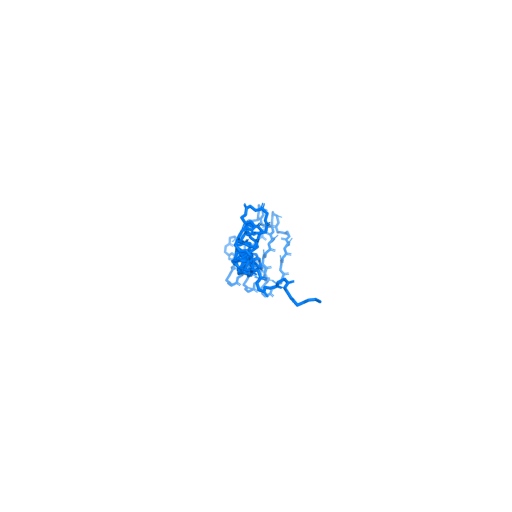C C . ALA A 1 74 ? 27.260 -2.880 -28.290 1.00 75.56 74 ALA A C 1
ATOM 569 O O . ALA A 1 74 ? 28.341 -2.502 -28.741 1.00 75.56 74 ALA A O 1
ATOM 570 N N . GLY A 1 75 ? 26.624 -3.947 -28.786 1.00 74.00 75 GLY A N 1
ATOM 571 C CA . GLY A 1 75 ? 27.160 -4.760 -29.883 1.00 74.00 75 GLY A CA 1
ATOM 572 C C . GLY A 1 75 ? 27.203 -4.010 -31.219 1.00 74.00 75 GLY A C 1
ATOM 573 O O . GLY A 1 75 ?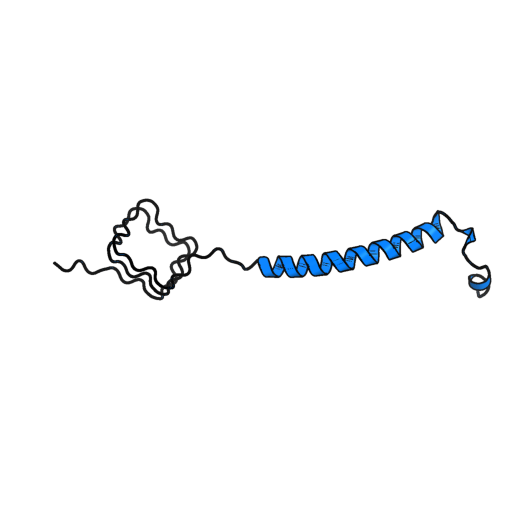 28.201 -4.073 -31.939 1.00 74.00 75 GLY A O 1
ATOM 574 N N . ILE A 1 76 ? 26.157 -3.235 -31.524 1.00 75.75 76 ILE A N 1
ATOM 575 C CA . ILE A 1 76 ? 26.076 -2.415 -32.747 1.00 75.75 76 ILE A CA 1
ATOM 576 C C . ILE A 1 76 ? 27.154 -1.321 -32.748 1.00 75.75 76 ILE A C 1
ATOM 578 O O . ILE A 1 76 ? 27.757 -1.041 -33.787 1.00 75.75 76 ILE A O 1
ATOM 582 N N . LEU A 1 77 ? 27.452 -0.740 -31.583 1.00 69.69 77 LEU A N 1
ATOM 583 C CA . LEU A 1 77 ? 28.489 0.281 -31.436 1.00 69.69 77 LEU A CA 1
ATOM 584 C C . LEU A 1 77 ? 29.884 -0.251 -31.813 1.00 69.69 77 LEU A C 1
ATOM 586 O O . LEU A 1 77 ? 30.634 0.433 -32.507 1.00 69.69 77 LEU A O 1
ATOM 590 N N . VAL A 1 78 ? 30.217 -1.480 -31.403 1.00 77.44 78 VAL A N 1
ATOM 591 C CA . VAL A 1 78 ? 31.503 -2.129 -31.727 1.00 77.44 78 VAL A CA 1
ATOM 592 C C . VAL A 1 78 ? 31.622 -2.421 -33.225 1.00 77.44 78 VAL A C 1
ATOM 594 O O . VAL A 1 78 ? 32.681 -2.220 -33.819 1.00 77.44 78 VAL A O 1
ATOM 597 N N . ALA A 1 79 ? 30.532 -2.848 -33.866 1.00 73.81 79 ALA A N 1
ATOM 598 C CA . ALA A 1 79 ? 30.515 -3.040 -35.314 1.00 73.81 79 ALA A CA 1
ATOM 599 C C . ALA A 1 79 ? 30.724 -1.711 -36.067 1.00 73.81 79 ALA A C 1
ATOM 601 O O . ALA A 1 79 ? 31.465 -1.660 -37.051 1.00 73.81 79 ALA A O 1
ATOM 602 N N . TYR A 1 80 ? 30.120 -0.622 -35.580 1.00 78.62 80 TYR A N 1
ATOM 603 C CA . TYR A 1 80 ? 30.256 0.703 -36.181 1.00 78.62 80 TYR A CA 1
ATOM 604 C C . TYR A 1 80 ? 31.682 1.260 -36.059 1.00 78.62 80 TYR A C 1
ATOM 606 O O . TYR A 1 80 ? 32.216 1.773 -37.043 1.00 78.62 80 TYR A O 1
ATOM 614 N N . THR A 1 81 ? 32.339 1.117 -34.901 1.00 76.31 81 THR A N 1
ATOM 615 C CA . THR A 1 81 ? 33.726 1.584 -34.718 1.00 76.31 81 THR A CA 1
ATOM 616 C C . THR A 1 81 ? 34.718 0.801 -35.572 1.00 76.31 81 THR A C 1
ATOM 618 O O . THR A 1 81 ? 35.620 1.411 -36.141 1.00 76.31 81 THR A O 1
ATOM 621 N N . GLY A 1 82 ? 34.528 -0.510 -35.745 1.00 78.06 82 GLY A N 1
ATOM 622 C CA . GLY A 1 82 ? 35.365 -1.322 -36.633 1.00 78.06 82 GLY A CA 1
ATOM 623 C C . GLY A 1 82 ? 35.358 -0.815 -38.079 1.00 78.06 82 GLY A C 1
ATOM 624 O O . GLY A 1 82 ? 36.417 -0.589 -38.661 1.00 78.06 82 GLY A O 1
ATOM 625 N N . VAL A 1 83 ? 34.169 -0.552 -38.634 1.00 77.38 83 VAL A N 1
ATOM 626 C CA . VAL A 1 83 ? 34.011 -0.017 -40.000 1.00 77.38 83 VAL A CA 1
ATOM 627 C C . VAL A 1 83 ? 34.605 1.388 -40.124 1.00 77.38 83 VAL A C 1
ATOM 629 O O . VAL A 1 83 ? 35.300 1.687 -41.096 1.00 77.38 83 VAL A O 1
ATOM 632 N N . TRP A 1 84 ? 34.385 2.247 -39.128 1.00 77.38 84 TRP A N 1
ATOM 633 C CA . TRP A 1 84 ? 34.921 3.610 -39.117 1.00 77.38 84 TRP A CA 1
ATOM 634 C C . TRP A 1 84 ? 36.455 3.644 -39.094 1.00 77.38 84 TRP A C 1
ATOM 636 O O . TRP A 1 84 ? 37.067 4.424 -39.823 1.00 77.38 84 TRP A O 1
ATOM 646 N N . VAL A 1 85 ? 37.087 2.770 -38.304 1.00 76.62 85 VAL A N 1
ATOM 647 C CA . VAL A 1 85 ? 38.553 2.647 -38.225 1.00 76.62 85 VAL A CA 1
ATOM 648 C C . VAL A 1 85 ? 39.132 2.220 -39.574 1.00 76.62 85 VAL A C 1
ATOM 650 O O . VAL A 1 85 ? 40.116 2.802 -40.032 1.00 76.62 85 VAL A O 1
ATOM 653 N N . THR A 1 86 ? 38.505 1.258 -40.255 1.00 75.19 86 THR A N 1
ATOM 654 C CA . THR A 1 86 ? 38.958 0.827 -41.585 1.00 75.19 86 THR A CA 1
ATOM 655 C C . THR A 1 86 ? 38.823 1.936 -42.630 1.00 75.19 86 THR A C 1
ATOM 657 O O . THR A 1 86 ? 39.706 2.087 -43.468 1.00 75.19 86 THR A O 1
ATOM 660 N N . ILE A 1 87 ? 37.755 2.738 -42.579 1.00 78.19 87 ILE A N 1
ATOM 661 C CA . ILE A 1 87 ? 37.500 3.788 -43.578 1.00 78.19 87 ILE A CA 1
ATOM 662 C C . ILE A 1 87 ? 38.389 5.021 -43.366 1.00 78.19 87 ILE A C 1
ATOM 664 O O . ILE A 1 87 ? 38.916 5.558 -44.337 1.00 78.19 87 ILE A O 1
ATOM 668 N N . PHE A 1 88 ? 38.559 5.481 -42.124 1.00 76.50 88 PHE A N 1
ATOM 669 C CA . PHE A 1 88 ? 39.178 6.784 -41.845 1.00 76.50 88 PHE A CA 1
ATOM 670 C C . PHE A 1 88 ? 40.607 6.709 -41.302 1.00 76.50 88 PHE A C 1
ATOM 672 O O . PHE A 1 88 ? 41.348 7.679 -41.438 1.00 76.50 88 PHE A O 1
ATOM 679 N N . ILE A 1 89 ? 41.005 5.590 -40.689 1.00 76.94 89 ILE A N 1
ATOM 680 C CA . ILE A 1 89 ? 42.311 5.460 -40.020 1.00 76.94 89 ILE A CA 1
ATOM 681 C C . ILE A 1 89 ? 43.255 4.538 -40.806 1.00 76.94 89 ILE A C 1
ATOM 683 O O . ILE A 1 89 ? 44.443 4.835 -40.902 1.00 76.94 89 ILE A O 1
ATOM 687 N N . ALA A 1 90 ? 42.753 3.448 -41.401 1.00 69.75 90 ALA A N 1
ATOM 688 C CA . ALA A 1 90 ? 43.577 2.460 -42.111 1.00 69.75 90 ALA A CA 1
ATOM 689 C C . ALA A 1 90 ? 43.043 2.101 -43.522 1.00 69.75 90 ALA A C 1
ATOM 691 O O . ALA A 1 90 ? 42.691 0.945 -43.776 1.00 69.75 90 ALA A O 1
ATOM 692 N N . PRO A 1 91 ? 43.018 3.057 -44.474 1.00 67.00 91 PRO A N 1
ATOM 693 C CA . PRO A 1 91 ? 42.420 2.867 -45.804 1.00 67.00 91 PRO A CA 1
ATOM 694 C C . PRO A 1 91 ? 43.151 1.847 -46.699 1.00 67.00 91 PRO A C 1
ATOM 696 O O . PRO A 1 91 ? 42.600 1.392 -47.699 1.00 67.00 91 PRO A O 1
ATOM 699 N N . SER A 1 92 ? 44.374 1.445 -46.345 1.00 66.75 92 SER A N 1
ATOM 700 C CA . SER A 1 92 ? 45.180 0.466 -47.089 1.00 66.75 92 SER A CA 1
ATOM 701 C C . SER A 1 92 ? 44.661 -0.978 -47.017 1.00 66.75 92 SER A C 1
ATOM 703 O O . SER A 1 92 ? 45.137 -1.826 -47.768 1.00 66.75 92 SER A O 1
ATOM 705 N N . TYR A 1 93 ? 43.681 -1.271 -46.155 1.00 63.31 93 TYR A N 1
ATOM 706 C CA . TYR A 1 93 ? 43.067 -2.600 -46.024 1.00 63.31 93 TYR A CA 1
ATOM 707 C C . TYR A 1 93 ? 41.904 -2.858 -46.997 1.00 63.31 93 TYR A C 1
ATOM 709 O O . TYR A 1 93 ? 41.296 -3.926 -46.939 1.00 63.31 93 TYR A O 1
ATOM 717 N N . ILE A 1 94 ? 41.573 -1.919 -47.891 1.00 64.94 94 ILE A N 1
ATOM 718 C CA . ILE A 1 94 ? 40.544 -2.118 -48.921 1.00 64.94 94 ILE A CA 1
ATOM 719 C C . ILE A 1 94 ? 41.173 -2.888 -50.097 1.00 64.94 94 ILE A C 1
ATOM 721 O O . ILE A 1 94 ? 41.975 -2.309 -50.833 1.00 64.94 94 ILE A O 1
ATOM 725 N N . PRO A 1 95 ? 40.837 -4.176 -50.321 1.00 62.03 95 PRO A N 1
ATOM 726 C CA . PRO A 1 95 ? 41.371 -4.916 -51.456 1.00 62.03 95 PRO A CA 1
ATOM 727 C C . PRO A 1 95 ? 40.872 -4.290 -52.764 1.00 62.03 95 PRO A C 1
ATOM 729 O O . PRO A 1 95 ? 39.670 -4.113 -52.981 1.00 62.03 95 PRO A O 1
ATOM 732 N N . SER A 1 96 ? 41.813 -3.982 -53.654 1.00 62.03 96 SER A N 1
ATOM 733 C CA . SER A 1 96 ? 41.622 -3.310 -54.948 1.00 62.03 96 SER A CA 1
ATOM 734 C C . SER A 1 96 ? 40.662 -4.028 -55.912 1.00 62.03 96 SER A C 1
ATOM 736 O O . SER A 1 96 ? 40.230 -3.442 -56.900 1.00 62.03 96 SER A O 1
ATOM 738 N N . SER A 1 97 ? 40.245 -5.259 -55.604 1.00 61.84 97 SER A N 1
ATOM 739 C CA . SER A 1 97 ? 39.243 -6.020 -56.360 1.00 61.84 97 SER A CA 1
ATOM 740 C C . SER A 1 97 ? 37.797 -5.530 -56.180 1.00 61.84 97 SER A C 1
ATOM 742 O O . SER A 1 97 ? 36.958 -5.816 -57.030 1.00 61.84 97 SER A O 1
ATOM 744 N N . ARG A 1 98 ? 37.477 -4.771 -55.119 1.00 63.28 98 ARG A N 1
ATOM 745 C CA . ARG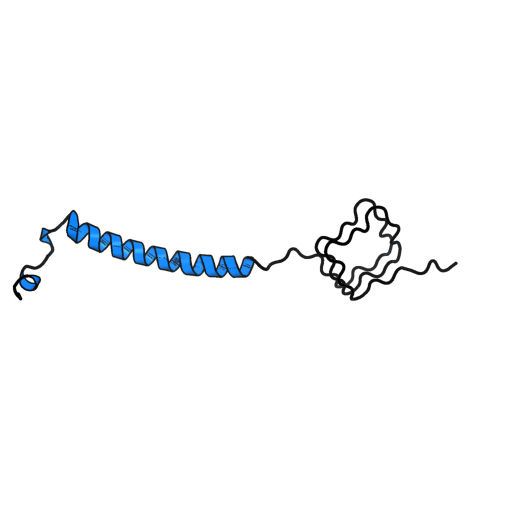 A 1 98 ? 36.122 -4.214 -54.878 1.00 63.28 98 ARG A CA 1
ATOM 746 C C . ARG A 1 98 ? 35.810 -2.946 -55.680 1.00 63.28 98 ARG A C 1
ATOM 748 O O . ARG A 1 98 ? 34.648 -2.566 -55.759 1.00 63.28 98 ARG A O 1
ATOM 755 N N . ILE A 1 99 ? 36.826 -2.291 -56.240 1.00 60.03 99 ILE A N 1
ATOM 756 C CA . ILE A 1 99 ? 36.719 -0.966 -56.881 1.00 60.03 99 ILE A CA 1
ATOM 757 C C . ILE A 1 99 ? 36.717 -1.068 -58.418 1.00 60.03 99 ILE A C 1
ATOM 759 O O . ILE A 1 99 ? 36.484 -0.079 -59.102 1.00 60.03 99 ILE A O 1
ATOM 763 N N . ALA A 1 100 ? 36.962 -2.265 -58.963 1.00 56.12 100 ALA A N 1
ATOM 764 C CA . ALA A 1 100 ? 37.168 -2.495 -60.395 1.00 56.12 100 ALA A CA 1
ATOM 765 C C . ALA A 1 100 ? 35.901 -2.883 -61.186 1.00 56.12 100 ALA A C 1
ATOM 767 O O . ALA A 1 100 ? 36.007 -3.191 -62.366 1.00 56.12 100 ALA A O 1
ATOM 768 N N . ASN A 1 101 ? 34.712 -2.870 -60.575 1.00 49.88 101 ASN A N 1
ATOM 769 C CA . ASN A 1 101 ? 33.446 -3.043 -61.297 1.00 49.88 101 ASN A CA 1
ATOM 770 C C . ASN A 1 101 ? 32.614 -1.759 -61.193 1.00 49.88 101 ASN A C 1
ATOM 772 O O . ASN A 1 101 ? 31.761 -1.625 -60.313 1.00 49.88 101 ASN A O 1
ATOM 776 N N . LYS A 1 102 ? 32.896 -0.812 -62.087 1.00 48.94 102 LYS A N 1
ATOM 777 C CA . LYS A 1 102 ? 31.989 0.263 -62.485 1.00 48.94 102 LYS A CA 1
ATOM 778 C C . LYS A 1 102 ? 32.106 0.469 -63.988 1.00 48.94 102 LYS A C 1
ATOM 780 O O . LYS A 1 102 ? 33.254 0.413 -64.478 1.00 48.94 102 LYS A O 1
#

Radius of gyration: 31.46 Å; chains: 1; bounding box: 68×21×87 Å

Secondary structure (DSSP, 8-state):
----PPB-TT-B-TT-B-TT-B-TT-B-TT-B-TT-B-TT-B-TT-B-TT-B----THHHHHHHHHHHHHHHHHHHHHHHHHHHHHHHT-GGGS-GGGSS--

pLDDT: mean 80.95, std 13.89, range [37.44, 96.31]

Sequence (102 aa):
MTSTAKNFAGQNLRGRSFKGQDLSGADFSDTDLRGANFTNATLIGANFSKADTGVQKRWFAFQLVISFFLSELAGILVAYTGVWVTIFIAPSYIPSSRIANK